Protein AF-A0A820FBQ9-F1 (afdb_monomer_lite)

Radius of gyration: 39.44 Å; chains: 1; bounding box: 80×44×129 Å

pLDDT: mean 88.19, std 12.12, range [42.28, 97.44]

Foldseek 3Di:
DVVVVVVVVVVVVVVVVVVVCVVVVVVVVVVVVVVVVVVVVVVVVVVVVLVVVLCVLCVVLVVLLLVECPPNVPVLVVNLVVLVVNLVVCVVVVNPPSSVVSVVSSVSSVVSHVVVVVVVCVVPDDPQDPVNVVVVVVVVVVPPPPPDDDD

Secondary structure (DSSP, 8-state):
-HHHHHHHHHHHHHHHHHHHHHHHHHHHHHHHHHHHHHHHHHHHHHHHHHHHHHHHHHHHHHHHHHH--TT-HHHHHHHHHHHHHHHHHHHHTT-HHHHHHHHHHHHHHHHHHHHHHHHHHHHH-PPPPHHHHHHHHHHHHT---------

Sequence (151 aa):
MRINHAIEVLDNVDQQFQLLVELIVPANKGRSNLLRLAINAETHHLLTSSVFRYYEIYNDLYLTITSGPSDNLVGYLVELDRLNDAIIYFKRREIVDEQKRLMELYDIGREKLIEASNEVIMRHTNPISPNELLELCRSKTSISIDIDNME

Structure (mmCIF, N/CA/C/O backbone):
data_AF-A0A820FBQ9-F1
#
_entry.id   AF-A0A820FBQ9-F1
#
loop_
_atom_site.group_PDB
_atom_site.id
_atom_site.type_symbol
_atom_site.label_atom_id
_atom_site.label_alt_id
_atom_site.label_comp_id
_atom_site.label_asym_id
_atom_site.label_entity_id
_atom_site.label_seq_id
_atom_site.pdbx_PDB_ins_code
_atom_site.Cartn_x
_atom_site.Cartn_y
_atom_site.Cartn_z
_atom_site.occupancy
_atom_site.B_iso_or_equiv
_atom_site.auth_seq_id
_atom_site.auth_comp_id
_atom_site.auth_asym_id
_atom_site.auth_atom_id
_atom_site.pdbx_PDB_model_num
ATOM 1 N N . MET A 1 1 ? 56.733 -2.537 -59.000 1.00 61.53 1 MET A N 1
ATOM 2 C CA . MET A 1 1 ? 55.362 -2.976 -59.352 1.00 61.53 1 MET A CA 1
ATOM 3 C C . MET A 1 1 ? 54.644 -3.681 -58.196 1.00 61.53 1 MET A C 1
ATOM 5 O O . MET A 1 1 ? 53.556 -3.251 -57.860 1.00 61.53 1 MET A O 1
ATOM 9 N N . ARG A 1 2 ? 55.235 -4.688 -57.526 1.00 67.94 2 ARG A N 1
ATOM 10 C CA . ARG A 1 2 ? 54.581 -5.401 -56.398 1.00 67.94 2 ARG A CA 1
ATOM 11 C C . ARG A 1 2 ? 54.310 -4.558 -55.140 1.00 67.94 2 ARG A C 1
ATOM 13 O O . ARG A 1 2 ? 53.294 -4.766 -54.496 1.00 67.94 2 ARG A O 1
ATOM 20 N N . ILE A 1 3 ? 55.192 -3.611 -54.812 1.00 76.00 3 ILE A N 1
ATOM 21 C CA . ILE A 1 3 ? 55.044 -2.741 -53.628 1.00 76.00 3 ILE A CA 1
ATOM 22 C C . ILE A 1 3 ? 53.875 -1.761 -53.805 1.00 76.00 3 ILE A C 1
ATOM 24 O O . ILE A 1 3 ? 53.056 -1.633 -52.909 1.00 76.00 3 ILE A O 1
ATOM 28 N N . ASN A 1 4 ? 53.738 -1.149 -54.984 1.00 80.06 4 ASN A N 1
ATOM 29 C CA . ASN A 1 4 ? 52.641 -0.215 -55.267 1.00 80.06 4 ASN A CA 1
ATOM 30 C C . ASN A 1 4 ? 51.273 -0.907 -55.212 1.00 80.06 4 ASN A C 1
ATOM 32 O O . ASN A 1 4 ? 50.338 -0.350 -54.660 1.00 80.06 4 ASN A O 1
ATOM 36 N N . HIS A 1 5 ? 51.182 -2.151 -55.692 1.00 85.06 5 HIS A N 1
ATOM 37 C CA . HIS A 1 5 ? 49.954 -2.937 -55.577 1.00 85.06 5 HIS A CA 1
ATOM 38 C C . HIS A 1 5 ? 49.602 -3.265 -54.116 1.00 85.06 5 HIS A C 1
ATOM 40 O O . HIS A 1 5 ? 48.439 -3.219 -53.737 1.00 85.06 5 HIS A O 1
ATOM 46 N N . ALA A 1 6 ? 50.599 -3.564 -53.276 1.00 87.06 6 ALA A N 1
ATOM 47 C CA . ALA A 1 6 ? 50.367 -3.781 -51.849 1.00 87.06 6 ALA A CA 1
ATOM 48 C C . ALA A 1 6 ? 49.885 -2.502 -51.140 1.00 87.06 6 ALA A C 1
ATOM 50 O O . ALA A 1 6 ? 49.007 -2.585 -50.290 1.00 87.06 6 ALA A O 1
ATOM 51 N N . ILE A 1 7 ? 50.418 -1.336 -51.518 1.00 89.50 7 ILE A N 1
ATOM 52 C CA . ILE A 1 7 ? 49.984 -0.032 -50.992 1.00 89.50 7 ILE A CA 1
ATOM 53 C C . ILE A 1 7 ? 48.537 0.262 -51.409 1.00 89.50 7 ILE A C 1
ATOM 55 O O . ILE A 1 7 ? 47.717 0.561 -50.554 1.00 89.50 7 ILE A O 1
ATOM 59 N N . GLU A 1 8 ? 48.188 0.077 -52.685 1.00 89.50 8 GLU A N 1
ATOM 60 C CA . GLU A 1 8 ? 46.816 0.281 -53.179 1.00 89.50 8 GLU A CA 1
ATOM 61 C C . GLU A 1 8 ? 45.791 -0.627 -52.482 1.00 89.50 8 GLU A C 1
ATOM 63 O O . GLU A 1 8 ? 44.674 -0.203 -52.188 1.00 89.50 8 GLU A O 1
ATOM 68 N N . VAL A 1 9 ? 46.159 -1.882 -52.206 1.00 91.19 9 VAL A N 1
ATOM 69 C CA . VAL A 1 9 ? 45.291 -2.817 -51.476 1.00 91.19 9 VAL A CA 1
ATOM 70 C C . VAL A 1 9 ? 45.102 -2.371 -50.026 1.00 91.19 9 VAL A C 1
ATOM 72 O O . VAL A 1 9 ? 43.983 -2.432 -49.524 1.00 91.19 9 VAL A O 1
ATOM 75 N N . LEU A 1 10 ? 46.163 -1.909 -49.360 1.00 90.88 10 LEU A N 1
ATOM 76 C CA . LEU A 1 10 ? 46.077 -1.408 -47.987 1.00 90.88 10 LEU A CA 1
ATOM 77 C C . LEU A 1 10 ? 45.241 -0.126 -47.904 1.00 90.88 10 LEU A C 1
ATOM 79 O O . LEU A 1 10 ? 44.353 -0.055 -47.061 1.00 90.88 10 LEU A O 1
ATOM 83 N N . ASP A 1 11 ? 45.432 0.819 -48.827 1.00 92.12 11 ASP A N 1
ATOM 84 C CA . ASP A 1 11 ? 44.631 2.048 -48.898 1.00 92.12 11 ASP A CA 1
ATOM 85 C C . ASP A 1 11 ? 43.143 1.738 -49.129 1.00 92.12 11 ASP A C 1
ATOM 87 O O . ASP A 1 11 ? 42.265 2.362 -48.529 1.00 92.12 11 ASP A O 1
ATOM 91 N N . ASN A 1 12 ? 42.836 0.743 -49.969 1.00 93.31 12 ASN A N 1
ATOM 92 C CA . ASN A 1 12 ? 41.462 0.294 -50.180 1.00 93.31 12 ASN A CA 1
ATOM 93 C C . ASN A 1 12 ? 40.862 -0.306 -48.899 1.00 93.31 12 ASN A C 1
ATOM 95 O O . ASN A 1 12 ? 39.745 0.046 -48.523 1.00 93.31 12 ASN A O 1
ATOM 99 N N . VAL A 1 13 ? 41.609 -1.171 -48.205 1.00 93.50 13 VAL A N 1
ATOM 100 C CA . VAL A 1 13 ? 41.172 -1.773 -46.936 1.00 93.50 13 VAL A CA 1
ATOM 101 C C . VAL A 1 13 ? 40.938 -0.702 -45.872 1.00 93.50 13 VAL A C 1
ATOM 103 O O . VAL A 1 13 ? 39.909 -0.748 -45.198 1.00 93.50 13 VAL A O 1
ATOM 106 N N . ASP A 1 14 ? 41.824 0.286 -45.759 1.00 94.06 14 ASP A N 1
ATOM 107 C CA . ASP A 1 14 ? 41.671 1.394 -44.815 1.00 94.06 14 ASP A CA 1
ATOM 108 C C . ASP A 1 14 ? 40.430 2.235 -45.133 1.00 94.06 14 ASP A C 1
ATOM 110 O O . ASP A 1 14 ? 39.653 2.547 -44.230 1.00 94.06 14 ASP A O 1
ATOM 114 N N . GLN A 1 15 ? 40.165 2.538 -46.408 1.00 94.12 15 GLN A N 1
ATOM 115 C CA . GLN A 1 15 ? 38.939 3.236 -46.812 1.00 94.12 15 GLN A CA 1
ATOM 116 C C . GLN A 1 15 ? 37.676 2.435 -46.474 1.00 94.12 15 GLN A C 1
ATOM 118 O O . GLN A 1 15 ? 36.721 2.991 -45.930 1.00 94.12 15 GLN A O 1
ATOM 123 N N . GLN A 1 16 ? 37.665 1.127 -46.747 1.00 94.56 16 GLN A N 1
ATOM 124 C CA . GLN A 1 16 ? 36.538 0.263 -46.385 1.00 94.56 16 GLN A CA 1
ATOM 125 C C . GLN A 1 16 ? 36.353 0.180 -44.865 1.00 94.56 16 GLN A C 1
ATOM 127 O O . GLN A 1 16 ? 35.220 0.185 -44.382 1.00 94.56 16 GLN A O 1
ATOM 132 N N . PHE A 1 17 ? 37.444 0.152 -44.096 1.00 95.31 17 PHE A N 1
ATOM 133 C CA . PHE A 1 17 ? 37.385 0.150 -42.639 1.00 95.31 17 PHE A CA 1
ATOM 134 C C . PHE A 1 17 ? 36.827 1.468 -42.091 1.00 95.31 17 PHE A C 1
ATOM 136 O O . PHE A 1 17 ? 35.967 1.437 -41.215 1.00 95.31 17 PHE A O 1
ATOM 143 N N . GLN A 1 18 ? 37.240 2.618 -42.632 1.00 95.00 18 GLN A N 1
ATOM 144 C CA . GLN A 1 18 ? 36.685 3.919 -42.240 1.00 95.00 18 GLN A CA 1
ATOM 145 C C . GLN A 1 18 ? 35.182 4.000 -42.523 1.00 95.00 18 GLN A C 1
ATOM 147 O O . GLN A 1 18 ? 34.417 4.340 -41.624 1.00 95.00 18 GLN A O 1
ATOM 152 N N . LEU A 1 19 ? 34.738 3.584 -43.714 1.00 94.50 19 LEU A N 1
ATOM 153 C CA . LEU A 1 19 ? 33.310 3.524 -44.050 1.00 94.50 19 LEU A CA 1
ATOM 154 C C . LEU A 1 19 ? 32.534 2.598 -43.102 1.00 94.50 19 LEU A C 1
ATOM 156 O O . LEU A 1 19 ? 31.423 2.915 -42.671 1.00 94.50 19 LEU A O 1
ATOM 160 N N . LEU A 1 20 ? 33.125 1.458 -42.738 1.00 94.50 20 LEU A N 1
ATOM 161 C CA . LEU A 1 20 ? 32.527 0.532 -41.783 1.00 94.50 20 LEU A CA 1
ATOM 162 C C . LEU A 1 20 ? 32.420 1.155 -40.383 1.00 94.50 20 LEU A C 1
ATOM 164 O O . LEU A 1 20 ? 31.392 1.007 -39.724 1.00 94.50 20 LEU A O 1
ATOM 168 N N . VAL A 1 21 ? 33.446 1.874 -39.927 1.00 94.50 21 VAL A N 1
ATOM 169 C CA . VAL A 1 21 ? 33.445 2.583 -38.637 1.00 94.50 21 VAL A CA 1
ATOM 170 C C . VAL A 1 21 ? 32.391 3.691 -38.622 1.00 94.50 21 VAL A C 1
ATOM 172 O O . VAL A 1 21 ? 31.612 3.775 -37.666 1.00 94.50 21 VAL A O 1
ATOM 175 N N . GLU A 1 22 ? 32.313 4.490 -39.686 1.00 94.06 22 GLU A N 1
ATOM 176 C CA . GLU A 1 22 ? 31.310 5.546 -39.857 1.00 94.06 22 GLU A CA 1
ATOM 177 C C . GLU A 1 22 ? 29.879 5.003 -39.836 1.00 94.06 22 GLU A C 1
ATOM 179 O O . GLU A 1 22 ? 28.974 5.680 -39.351 1.00 94.06 22 GLU A O 1
ATOM 184 N N . LEU A 1 23 ? 29.666 3.764 -40.287 1.00 94.31 23 LEU A N 1
ATOM 185 C CA . LEU A 1 23 ? 28.369 3.098 -40.217 1.00 94.31 23 LEU A CA 1
ATOM 186 C C . LEU A 1 23 ? 28.092 2.488 -38.830 1.00 94.31 23 LEU A C 1
ATOM 188 O O . LEU A 1 23 ? 27.002 2.646 -38.271 1.00 94.31 23 LEU A O 1
ATOM 192 N N . ILE A 1 24 ? 29.068 1.777 -38.259 1.00 94.81 24 ILE A N 1
ATOM 193 C CA . ILE A 1 24 ? 28.890 0.985 -37.034 1.00 94.81 24 ILE A CA 1
ATOM 194 C C . ILE A 1 24 ? 28.766 1.870 -35.793 1.00 94.81 24 ILE A C 1
ATOM 196 O O . ILE A 1 24 ? 27.965 1.565 -34.903 1.00 94.81 24 ILE A O 1
ATOM 200 N N . VAL A 1 25 ? 29.545 2.948 -35.687 1.00 95.19 25 VAL A N 1
ATOM 201 C CA . VAL A 1 25 ? 29.558 3.787 -34.477 1.00 95.19 25 VAL A CA 1
ATOM 202 C C . VAL A 1 25 ? 28.193 4.457 -34.236 1.00 95.19 25 VAL A C 1
ATOM 204 O O . VAL A 1 25 ? 27.648 4.301 -33.134 1.00 95.19 25 VAL A O 1
ATOM 207 N N . PRO A 1 26 ? 27.567 5.13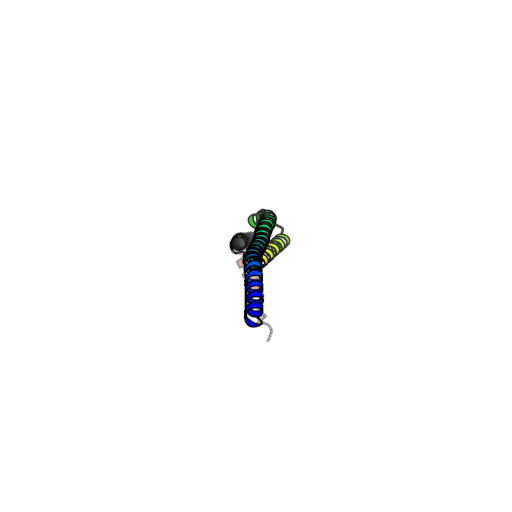0 -35.222 1.00 94.88 26 PRO A N 1
ATOM 208 C CA . PRO A 1 26 ? 26.222 5.679 -35.066 1.00 94.88 26 PRO A CA 1
ATOM 209 C C . PRO A 1 26 ? 25.166 4.599 -34.838 1.00 94.88 26 PRO A C 1
ATOM 211 O O . PRO A 1 26 ? 24.285 4.793 -34.000 1.00 94.88 26 PRO A O 1
ATOM 214 N N . ALA A 1 27 ? 25.269 3.449 -35.514 1.00 94.88 27 ALA A N 1
ATOM 215 C CA . ALA A 1 27 ? 24.342 2.334 -35.323 1.00 94.88 27 ALA A CA 1
ATOM 216 C C . ALA A 1 27 ? 24.381 1.800 -33.881 1.00 94.88 27 ALA A C 1
ATOM 218 O O . ALA A 1 27 ? 23.338 1.625 -33.250 1.00 94.88 27 ALA A O 1
ATOM 219 N N . ASN A 1 28 ? 25.576 1.623 -33.308 1.00 95.19 28 ASN A N 1
ATOM 220 C CA . ASN A 1 28 ? 25.736 1.220 -31.910 1.00 95.19 28 ASN A CA 1
ATOM 221 C C . ASN A 1 28 ? 25.223 2.280 -30.934 1.00 95.19 28 ASN A C 1
ATOM 223 O O . ASN A 1 28 ? 24.570 1.937 -29.948 1.00 95.19 28 ASN A O 1
ATOM 227 N N . LYS A 1 29 ? 25.455 3.567 -31.214 1.00 95.38 29 LYS A N 1
ATOM 228 C CA . LYS A 1 29 ? 24.888 4.662 -30.415 1.00 95.38 29 LYS A CA 1
ATOM 229 C C . LYS A 1 29 ? 23.356 4.649 -30.462 1.00 95.38 29 LYS A C 1
ATOM 231 O O . LYS A 1 29 ? 22.712 4.779 -29.422 1.00 95.38 29 LYS A O 1
ATOM 236 N N . GLY A 1 30 ? 22.779 4.438 -31.645 1.00 95.38 30 GLY A N 1
ATOM 237 C CA . GLY A 1 30 ? 21.340 4.269 -31.844 1.00 95.38 30 GLY A CA 1
ATOM 238 C C . GLY A 1 30 ? 20.788 3.088 -31.048 1.00 95.38 30 GLY A C 1
ATOM 239 O O . GLY A 1 30 ? 19.824 3.248 -30.302 1.00 95.38 30 GLY A O 1
ATOM 240 N N . ARG A 1 31 ? 21.457 1.932 -31.112 1.00 95.75 31 ARG A N 1
ATOM 241 C CA . ARG A 1 31 ? 21.099 0.735 -30.340 1.00 95.75 31 ARG A CA 1
ATOM 242 C C . ARG A 1 31 ? 21.121 0.988 -28.831 1.00 95.75 31 ARG A C 1
ATOM 244 O O . ARG A 1 31 ? 20.172 0.620 -28.149 1.00 95.75 31 ARG A O 1
ATOM 251 N N . SER A 1 32 ? 22.159 1.637 -28.304 1.00 95.62 32 SER A N 1
ATOM 252 C CA . SER A 1 32 ? 22.246 1.973 -26.875 1.00 95.62 32 SER A CA 1
ATOM 253 C C . SER A 1 32 ? 21.143 2.937 -26.436 1.00 95.62 32 SER A C 1
ATOM 255 O O . SER A 1 32 ? 20.557 2.764 -25.368 1.00 95.62 32 SER A O 1
ATOM 257 N N . ASN A 1 33 ? 20.812 3.927 -27.270 1.00 96.81 33 ASN A N 1
ATOM 258 C CA . ASN A 1 33 ? 19.708 4.846 -26.999 1.00 96.81 33 ASN A CA 1
ATOM 259 C C . ASN A 1 33 ? 18.356 4.126 -26.977 1.00 96.81 33 ASN A C 1
ATOM 261 O O . ASN A 1 33 ? 17.562 4.372 -26.072 1.00 96.81 33 ASN A O 1
ATOM 265 N N . LEU A 1 34 ? 18.114 3.229 -27.938 1.00 97.44 34 LEU A N 1
ATOM 266 C CA . LEU A 1 34 ? 16.905 2.406 -27.985 1.00 97.44 34 LEU A CA 1
ATOM 267 C C . LEU A 1 34 ? 16.806 1.482 -26.771 1.00 97.44 34 LEU A C 1
ATOM 269 O O . LEU A 1 34 ? 15.741 1.393 -26.172 1.00 97.44 34 LEU A O 1
ATOM 273 N N . LEU A 1 35 ? 17.911 0.855 -26.362 1.00 96.94 35 LEU A N 1
ATOM 274 C CA . LEU A 1 35 ? 17.939 0.014 -25.166 1.00 96.94 35 LEU A CA 1
ATOM 275 C C . LEU A 1 35 ? 17.587 0.819 -23.910 1.00 96.94 35 LEU A C 1
ATOM 277 O O . LEU A 1 35 ? 16.761 0.387 -23.112 1.00 96.94 35 LEU A O 1
ATOM 281 N N . ARG A 1 36 ? 18.163 2.017 -23.756 1.00 97.31 36 ARG A N 1
ATOM 282 C CA . ARG A 1 36 ? 17.823 2.918 -22.648 1.00 97.31 36 ARG A CA 1
ATOM 283 C C . ARG A 1 36 ? 16.348 3.317 -22.680 1.00 97.31 36 ARG A C 1
ATOM 285 O O . ARG A 1 36 ? 15.702 3.326 -21.640 1.00 97.31 36 ARG A O 1
ATOM 292 N N . LEU A 1 37 ? 15.811 3.631 -23.859 1.00 97.19 37 LEU A N 1
ATOM 293 C CA . LEU A 1 37 ? 14.399 3.974 -24.011 1.00 97.19 37 LEU A CA 1
ATOM 294 C C . LEU A 1 37 ? 13.489 2.798 -23.633 1.00 97.19 37 LEU A C 1
ATOM 296 O O . LEU A 1 37 ? 12.498 3.010 -22.944 1.00 97.19 37 LEU A O 1
ATOM 300 N N . ALA A 1 38 ? 13.847 1.575 -24.031 1.00 96.75 38 ALA A N 1
ATOM 301 C CA . ALA A 1 38 ? 13.105 0.369 -23.679 1.00 96.75 38 ALA A CA 1
ATOM 302 C C . ALA A 1 38 ? 13.099 0.124 -22.161 1.00 96.75 38 ALA A C 1
ATOM 304 O O . ALA A 1 38 ? 12.039 -0.102 -21.587 1.00 96.75 38 ALA A O 1
ATOM 305 N N . ILE A 1 39 ? 14.255 0.253 -21.496 1.00 96.31 39 ILE A N 1
ATOM 306 C CA . ILE A 1 39 ? 14.358 0.131 -20.030 1.00 96.31 39 ILE A CA 1
ATOM 307 C C . ILE A 1 39 ? 13.503 1.195 -19.334 1.00 96.31 39 ILE A C 1
ATOM 309 O O . ILE A 1 39 ? 12.769 0.890 -18.395 1.00 96.31 39 ILE A O 1
ATOM 313 N N . ASN A 1 40 ? 13.565 2.441 -19.805 1.00 96.00 40 ASN A N 1
ATOM 314 C CA . ASN A 1 40 ? 12.748 3.517 -19.254 1.00 96.00 40 ASN A CA 1
ATOM 315 C C . ASN A 1 40 ? 11.253 3.231 -19.430 1.00 96.00 40 ASN A C 1
ATOM 317 O O . ASN A 1 40 ? 10.494 3.400 -18.481 1.00 96.00 40 ASN A O 1
ATOM 321 N N . ALA A 1 41 ? 10.826 2.785 -20.614 1.00 96.44 41 ALA A N 1
ATOM 322 C CA . ALA A 1 41 ? 9.430 2.448 -20.882 1.00 96.44 41 ALA A CA 1
ATOM 323 C C . ALA A 1 41 ? 8.925 1.332 -19.953 1.00 96.44 41 ALA A C 1
ATOM 325 O O . ALA A 1 41 ? 7.854 1.474 -19.368 1.00 96.44 41 ALA A O 1
ATOM 326 N N . GLU A 1 42 ? 9.722 0.281 -19.752 1.00 94.25 42 GLU A N 1
ATOM 327 C CA . GLU A 1 42 ? 9.408 -0.814 -18.825 1.00 94.25 42 GLU A CA 1
ATOM 328 C C . GLU A 1 42 ? 9.281 -0.309 -17.379 1.00 94.25 42 GLU A C 1
ATOM 330 O O . GLU A 1 42 ? 8.336 -0.639 -16.663 1.00 94.25 42 GLU A O 1
ATOM 335 N N . THR A 1 43 ? 10.203 0.563 -16.964 1.00 91.75 43 THR A N 1
ATOM 336 C CA . THR A 1 43 ? 10.222 1.138 -15.612 1.00 91.75 43 THR A CA 1
ATOM 337 C C . THR A 1 43 ? 9.004 2.033 -15.380 1.00 91.75 43 THR A C 1
ATOM 339 O O . THR A 1 43 ? 8.339 1.933 -14.350 1.00 91.75 43 THR A O 1
ATOM 342 N N . HIS A 1 44 ? 8.662 2.880 -16.354 1.00 92.25 44 HIS A N 1
ATOM 343 C CA . HIS A 1 44 ? 7.461 3.710 -16.301 1.00 92.25 44 HIS A CA 1
ATOM 344 C C . HIS A 1 44 ? 6.187 2.866 -16.276 1.00 92.25 44 HIS A C 1
ATOM 346 O O . HIS A 1 44 ? 5.299 3.149 -15.475 1.00 92.25 44 HIS A O 1
ATOM 352 N N . HIS A 1 45 ? 6.104 1.815 -17.094 1.00 93.00 45 HIS A N 1
ATOM 353 C CA . HIS A 1 45 ? 4.966 0.901 -17.081 1.00 93.00 45 HIS A CA 1
ATOM 354 C C . HIS A 1 45 ? 4.785 0.243 -15.707 1.00 93.00 45 HIS A C 1
ATOM 356 O O . HIS A 1 45 ? 3.673 0.232 -15.176 1.00 93.00 45 HIS A O 1
ATOM 362 N N . LEU A 1 46 ? 5.877 -0.237 -15.103 1.00 89.31 46 LEU A N 1
ATOM 363 C CA . LEU A 1 46 ? 5.864 -0.816 -13.762 1.00 89.31 46 LEU A CA 1
ATOM 364 C C . LEU A 1 46 ? 5.336 0.177 -12.717 1.00 89.31 46 LEU A C 1
ATOM 366 O O . LEU A 1 46 ? 4.434 -0.176 -11.957 1.00 89.31 46 LEU A O 1
ATOM 370 N N . LEU A 1 47 ? 5.858 1.409 -12.709 1.00 88.31 47 LEU A N 1
ATOM 371 C CA . LEU A 1 47 ? 5.436 2.464 -11.781 1.00 88.31 47 LEU A CA 1
ATOM 372 C C . LEU A 1 47 ? 3.966 2.861 -11.986 1.00 88.31 47 LEU A C 1
ATOM 374 O O . LEU A 1 47 ? 3.215 3.022 -11.029 1.00 88.31 47 LEU A O 1
ATOM 378 N N . THR A 1 48 ? 3.510 2.995 -13.231 1.00 91.19 48 THR A N 1
ATOM 379 C CA . THR A 1 48 ? 2.101 3.313 -13.509 1.00 91.19 48 THR A CA 1
ATOM 380 C C . THR A 1 48 ? 1.173 2.182 -13.070 1.00 91.19 48 THR A C 1
ATOM 382 O O . THR A 1 48 ? 0.146 2.437 -12.441 1.00 91.19 48 THR A O 1
ATOM 385 N N . SER A 1 49 ? 1.541 0.931 -13.353 1.00 91.19 49 SER A N 1
ATOM 386 C CA . SER A 1 49 ? 0.781 -0.248 -12.927 1.00 91.19 49 SER A CA 1
ATOM 387 C C . SER A 1 49 ? 0.675 -0.330 -11.403 1.00 91.19 49 SER A C 1
ATOM 389 O O . SER A 1 49 ? -0.391 -0.626 -10.859 1.00 91.19 49 SER A O 1
ATOM 391 N N . SER A 1 50 ? 1.757 -0.007 -10.689 1.00 88.69 50 SER A N 1
ATOM 392 C CA . SER A 1 50 ? 1.739 -0.011 -9.233 1.00 88.69 50 SER A CA 1
ATOM 393 C C . SER A 1 50 ? 0.885 1.099 -8.634 1.00 88.69 50 SER A C 1
ATOM 395 O O . SER A 1 50 ? 0.120 0.819 -7.715 1.00 88.69 50 SER A O 1
ATOM 397 N N . VAL A 1 51 ? 0.955 2.319 -9.174 1.00 89.44 51 VAL A N 1
ATOM 398 C CA . VAL A 1 51 ? 0.092 3.435 -8.751 1.00 89.44 51 VAL A CA 1
ATOM 399 C C . VAL A 1 51 ? -1.379 3.074 -8.955 1.00 89.44 51 VAL A C 1
ATOM 401 O O . VAL A 1 51 ? -2.191 3.246 -8.049 1.00 89.44 51 VAL A O 1
ATOM 404 N N . PHE A 1 52 ? -1.728 2.525 -10.123 1.00 91.50 52 PHE A N 1
ATOM 405 C CA . PHE A 1 52 ? -3.097 2.101 -10.416 1.00 91.50 52 PHE A CA 1
ATOM 406 C C . PHE A 1 52 ? -3.602 1.083 -9.388 1.00 91.50 52 PHE A C 1
ATOM 408 O O . PHE A 1 52 ? -4.646 1.281 -8.769 1.00 91.50 52 PHE A O 1
ATOM 415 N N . ARG A 1 53 ? -2.809 0.036 -9.143 1.00 91.06 53 ARG A N 1
ATOM 416 C CA . ARG A 1 53 ? -3.144 -1.012 -8.177 1.00 91.06 53 ARG A CA 1
ATOM 417 C C . ARG A 1 53 ? -3.238 -0.491 -6.741 1.00 91.06 53 ARG A C 1
ATOM 419 O O . ARG A 1 53 ? -4.049 -0.992 -5.970 1.00 91.06 53 ARG A O 1
ATOM 426 N N . TYR A 1 54 ? -2.429 0.504 -6.372 1.00 92.75 54 TYR A N 1
ATOM 427 C CA . TYR A 1 54 ? -2.549 1.167 -5.073 1.00 92.75 54 TYR A CA 1
ATOM 428 C C . TYR A 1 54 ? -3.917 1.832 -4.935 1.00 92.75 54 TYR A C 1
ATOM 430 O O . TYR A 1 54 ? -4.598 1.600 -3.942 1.00 92.75 54 TYR A O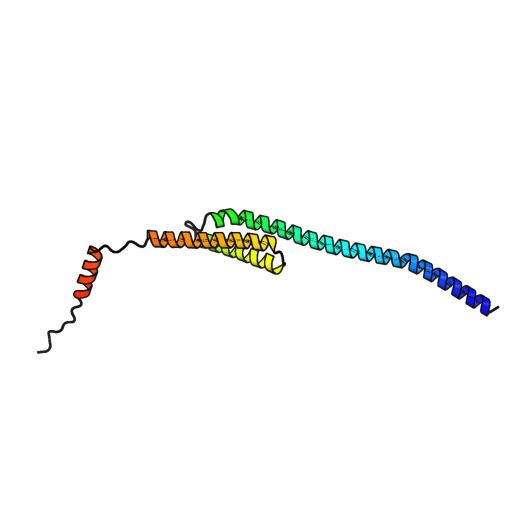 1
ATOM 438 N N . TYR A 1 55 ? -4.333 2.626 -5.925 1.00 92.44 55 TYR A N 1
ATOM 439 C CA . TYR A 1 55 ? -5.605 3.345 -5.855 1.00 92.44 55 TYR A CA 1
ATOM 440 C C . TYR A 1 55 ? -6.812 2.408 -5.871 1.00 92.44 55 TYR A C 1
ATOM 442 O O . TYR A 1 55 ? -7.784 2.684 -5.177 1.00 92.44 55 TYR A O 1
ATOM 450 N N . GLU A 1 56 ? -6.745 1.300 -6.608 1.00 93.81 56 GLU A N 1
ATOM 451 C CA . GLU A 1 56 ? -7.771 0.253 -6.585 1.00 93.81 56 GLU A CA 1
ATOM 452 C C . GLU A 1 56 ? -7.948 -0.314 -5.168 1.00 93.81 56 GLU A C 1
ATOM 454 O O . GLU A 1 56 ? -9.026 -0.222 -4.588 1.00 93.81 56 GLU A O 1
ATOM 459 N N . ILE A 1 57 ? -6.860 -0.796 -4.558 1.00 93.38 57 ILE A N 1
ATOM 460 C CA . ILE A 1 57 ? -6.891 -1.364 -3.203 1.00 93.38 57 ILE A CA 1
ATOM 461 C C . ILE A 1 57 ? -7.295 -0.306 -2.172 1.00 93.38 57 ILE A C 1
ATOM 463 O O . ILE A 1 57 ? -8.110 -0.572 -1.295 1.00 93.38 57 ILE A O 1
ATOM 467 N N . TYR A 1 58 ? -6.737 0.900 -2.260 1.00 92.81 58 TYR A N 1
ATOM 468 C CA . TYR A 1 58 ? -7.034 1.964 -1.309 1.00 92.81 58 TYR A CA 1
ATOM 469 C C . TYR A 1 58 ? -8.513 2.346 -1.355 1.00 92.81 58 TYR A C 1
ATOM 471 O O . TYR A 1 58 ? -9.145 2.412 -0.309 1.00 92.81 58 TYR A O 1
ATOM 479 N N . ASN A 1 59 ? -9.089 2.554 -2.541 1.00 92.56 59 ASN A N 1
ATOM 480 C CA . ASN A 1 59 ? -10.494 2.942 -2.667 1.00 92.56 59 ASN A CA 1
ATOM 481 C C . ASN A 1 59 ? -11.445 1.847 -2.175 1.00 92.56 59 ASN A C 1
ATOM 483 O O . ASN A 1 59 ? -12.434 2.163 -1.515 1.00 92.56 59 ASN A O 1
ATOM 487 N N . ASP A 1 60 ? -11.124 0.582 -2.453 1.00 93.38 60 ASP A N 1
ATOM 488 C CA . ASP A 1 60 ? -11.908 -0.561 -1.986 1.00 93.38 60 ASP A CA 1
ATOM 489 C C . ASP A 1 60 ? -11.908 -0.667 -0.455 1.00 93.38 60 ASP A C 1
ATOM 491 O O . ASP A 1 60 ? -12.940 -0.936 0.160 1.00 93.38 60 ASP A O 1
ATOM 495 N N . LEU A 1 61 ? -10.742 -0.473 0.168 1.00 93.75 61 LEU A N 1
ATOM 496 C CA . LEU A 1 61 ? -10.542 -0.760 1.589 1.00 93.75 61 LEU A CA 1
ATOM 497 C C . LEU A 1 61 ? -10.776 0.449 2.494 1.00 93.75 61 LEU A C 1
ATOM 499 O O . LEU A 1 61 ? -11.132 0.277 3.657 1.00 93.75 61 LEU A O 1
ATOM 503 N N . TYR A 1 62 ? -10.592 1.670 1.991 1.00 93.56 62 TYR A N 1
ATOM 504 C CA . TYR A 1 62 ? -10.568 2.881 2.811 1.00 93.56 62 TYR A CA 1
ATOM 505 C C . TYR A 1 62 ? -11.823 3.041 3.670 1.00 93.56 62 TYR A C 1
ATOM 507 O O . TYR A 1 62 ? -11.715 3.255 4.878 1.00 93.56 62 TYR A O 1
ATOM 515 N N . LEU A 1 63 ? -13.011 2.898 3.078 1.00 92.12 63 LEU A N 1
ATOM 516 C CA . LEU A 1 63 ? -14.274 3.063 3.804 1.00 92.12 63 LEU A CA 1
ATOM 517 C C . LEU A 1 63 ? -14.451 1.993 4.883 1.00 92.12 63 LEU A C 1
ATOM 519 O O . LEU A 1 63 ? -14.820 2.316 6.010 1.00 92.12 63 LEU A O 1
ATOM 523 N N . THR A 1 64 ? -14.147 0.737 4.558 1.00 91.56 64 THR A N 1
ATOM 524 C CA . THR A 1 64 ? -14.272 -0.385 5.494 1.00 91.56 64 THR A CA 1
ATOM 525 C C . THR A 1 64 ? -13.317 -0.222 6.672 1.00 91.56 64 THR A C 1
ATOM 527 O O . THR A 1 64 ? -13.740 -0.315 7.820 1.00 91.56 64 THR A O 1
ATOM 530 N N . ILE A 1 65 ? -12.047 0.098 6.404 1.00 93.75 65 ILE A N 1
ATOM 531 C CA . ILE A 1 65 ? -11.015 0.253 7.435 1.00 93.75 65 ILE A CA 1
ATOM 532 C C . ILE A 1 65 ? -11.293 1.461 8.340 1.00 93.75 65 ILE A C 1
ATOM 534 O O . ILE A 1 65 ? -11.217 1.357 9.561 1.00 93.75 65 ILE A O 1
ATOM 538 N N . THR A 1 66 ? -11.671 2.605 7.767 1.00 92.94 66 THR A N 1
ATOM 539 C CA . THR A 1 66 ? -11.933 3.826 8.552 1.00 92.94 66 THR A CA 1
ATOM 540 C C . THR A 1 66 ? -13.213 3.751 9.385 1.00 92.94 66 THR A C 1
ATOM 542 O O . THR A 1 66 ? -13.276 4.367 10.451 1.00 92.94 66 THR A O 1
ATOM 545 N N . SER A 1 67 ? -14.208 2.976 8.942 1.00 90.88 67 SER A N 1
ATOM 546 C CA . SER A 1 67 ? -15.463 2.760 9.679 1.00 90.88 67 SER A CA 1
ATOM 547 C C . SER A 1 67 ? -15.298 1.822 10.881 1.00 90.88 67 SER A C 1
ATOM 549 O O . SER A 1 67 ? -16.102 1.868 11.811 1.00 90.88 67 SER A O 1
ATOM 551 N N . GLY A 1 68 ? -14.234 1.014 10.900 1.00 90.81 68 GLY A N 1
ATOM 552 C CA . GLY A 1 68 ? -13.969 0.036 11.949 1.00 90.81 68 GLY A CA 1
ATOM 553 C C . GLY A 1 68 ? -14.800 -1.251 11.822 1.00 90.81 68 GLY A C 1
ATOM 554 O O . GLY A 1 68 ? -15.633 -1.387 10.926 1.00 90.81 68 GLY A O 1
ATOM 555 N N . PRO A 1 69 ? -14.572 -2.229 12.716 1.00 90.94 69 PRO A N 1
ATOM 556 C CA . PRO A 1 69 ? -15.136 -3.576 12.589 1.00 90.94 69 PRO A CA 1
ATOM 557 C C . PRO A 1 69 ? -16.649 -3.685 12.842 1.00 90.94 69 PRO A C 1
ATOM 559 O O . PRO A 1 69 ? -17.242 -4.686 12.442 1.00 90.94 69 PRO A O 1
ATOM 562 N N . SER A 1 70 ? -17.270 -2.688 13.488 1.00 83.88 70 SER A N 1
ATOM 563 C CA . SER A 1 70 ? -18.692 -2.675 13.884 1.00 83.88 70 SER A CA 1
ATOM 564 C C . SER A 1 70 ? -19.195 -4.067 14.325 1.00 83.88 70 SER A C 1
ATOM 566 O O . SER A 1 70 ? -18.631 -4.642 15.255 1.00 83.88 70 SER A O 1
ATOM 568 N N . ASP A 1 71 ? -20.207 -4.630 13.651 1.00 83.19 71 ASP A N 1
ATOM 569 C CA . ASP A 1 71 ? -20.789 -5.946 13.961 1.00 83.19 71 ASP A CA 1
ATOM 570 C C . ASP A 1 71 ? -20.120 -7.115 13.208 1.00 83.19 71 ASP A C 1
ATOM 572 O O . ASP A 1 71 ? -20.453 -8.278 13.437 1.00 83.19 71 ASP A O 1
ATOM 576 N N . ASN A 1 72 ? -19.178 -6.839 12.299 1.00 90.00 72 ASN A N 1
ATOM 577 C CA . ASN A 1 72 ? -18.532 -7.844 11.453 1.00 90.00 72 ASN A CA 1
ATOM 578 C C . ASN A 1 72 ? -17.006 -7.836 11.614 1.00 90.00 72 ASN A C 1
ATOM 580 O O . ASN A 1 72 ? -16.255 -7.529 10.685 1.00 90.00 72 ASN A O 1
ATOM 584 N N . LEU A 1 73 ? -16.543 -8.242 12.798 1.00 91.56 73 LEU A N 1
ATOM 585 C CA . LEU A 1 73 ? -15.116 -8.352 13.100 1.00 91.56 73 LEU A CA 1
ATOM 586 C C . LEU A 1 73 ? -14.377 -9.281 12.125 1.00 91.56 73 LEU A C 1
ATOM 588 O O . LEU A 1 73 ? -13.278 -8.959 11.687 1.00 91.56 73 LEU A O 1
ATOM 592 N N . VAL A 1 74 ? -14.969 -10.42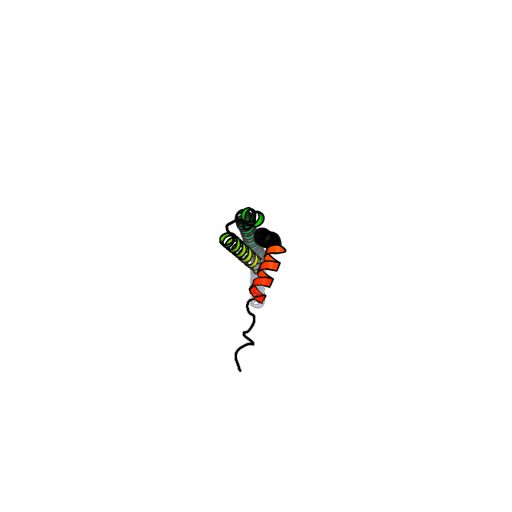5 11.773 1.00 92.88 74 VAL A N 1
ATOM 593 C CA . VAL A 1 74 ? -14.313 -11.410 10.898 1.00 92.88 74 VAL A CA 1
ATOM 594 C C . VAL A 1 74 ? -14.083 -10.828 9.506 1.00 92.88 74 VAL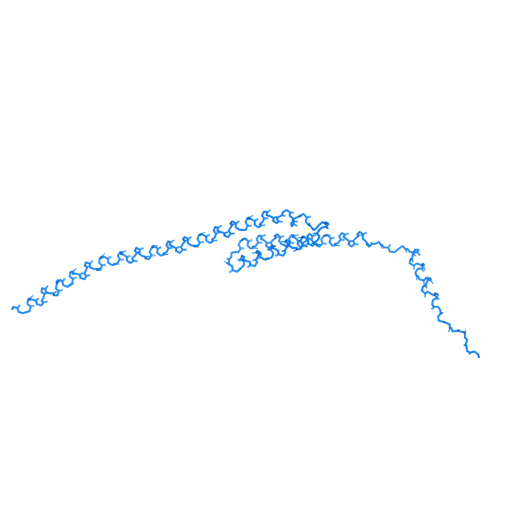 A C 1
ATOM 596 O O . VAL A 1 74 ? -12.971 -10.911 8.995 1.00 92.88 74 VAL A O 1
ATOM 599 N N . GLY A 1 75 ? -15.099 -10.192 8.913 1.00 92.75 75 GLY A N 1
ATOM 600 C CA . GLY A 1 75 ? -14.949 -9.532 7.616 1.00 92.75 75 GLY A CA 1
ATOM 601 C C . GLY A 1 75 ? -13.928 -8.397 7.660 1.00 92.75 75 GLY A C 1
ATOM 602 O O . GLY A 1 75 ? -13.097 -8.283 6.767 1.00 92.75 75 GLY A O 1
ATOM 603 N N . TYR A 1 76 ? -13.926 -7.611 8.735 1.00 95.38 76 TYR A N 1
ATOM 604 C CA . TYR A 1 76 ? -12.955 -6.537 8.914 1.00 95.38 76 TYR A CA 1
ATOM 605 C C . TYR A 1 76 ? -11.506 -7.044 8.999 1.00 95.38 76 TYR A C 1
ATOM 607 O O . TYR A 1 76 ? -10.613 -6.461 8.388 1.00 95.38 76 TYR A O 1
ATOM 615 N N . LEU A 1 77 ? -11.264 -8.148 9.715 1.00 94.56 77 LEU A N 1
ATOM 616 C CA . LEU A 1 77 ? -9.936 -8.765 9.798 1.00 94.56 77 LEU A CA 1
ATOM 617 C C . LEU A 1 77 ? -9.464 -9.297 8.439 1.00 94.56 77 LEU A C 1
ATOM 619 O O . LEU A 1 77 ? -8.299 -9.121 8.101 1.00 94.56 77 LEU A O 1
ATOM 623 N N . VAL A 1 78 ? -10.364 -9.870 7.634 1.00 95.25 78 VAL A N 1
ATOM 624 C CA . VAL A 1 78 ? -10.042 -10.313 6.266 1.00 95.25 78 VAL A CA 1
ATOM 625 C C . VAL A 1 78 ? -9.611 -9.137 5.384 1.00 95.25 78 VAL A C 1
ATOM 627 O O . VAL A 1 78 ? -8.632 -9.245 4.646 1.00 95.25 78 VAL A O 1
ATOM 630 N N . GLU A 1 79 ? -10.297 -7.996 5.470 1.00 94.69 79 GLU A N 1
ATOM 631 C CA . GLU A 1 79 ? -9.906 -6.801 4.711 1.00 94.69 79 GLU A CA 1
ATOM 632 C C . GLU A 1 79 ? -8.601 -6.171 5.237 1.00 94.69 79 GLU A C 1
ATOM 634 O O . GLU A 1 79 ? -7.803 -5.657 4.448 1.00 94.69 79 GLU A O 1
ATOM 639 N N . LEU A 1 80 ? -8.321 -6.260 6.544 1.00 95.06 80 LEU A N 1
ATOM 640 C CA . LEU A 1 80 ? -7.019 -5.883 7.109 1.00 95.06 80 LEU A CA 1
ATOM 641 C C . LEU A 1 80 ? -5.883 -6.789 6.620 1.00 95.06 80 LEU A C 1
ATOM 643 O O . LEU A 1 80 ? -4.802 -6.288 6.303 1.00 95.06 80 LEU A O 1
ATOM 647 N N . ASP A 1 81 ? -6.117 -8.096 6.515 1.00 95.62 81 ASP A N 1
ATOM 648 C CA . ASP A 1 81 ? -5.144 -9.035 5.951 1.00 95.62 81 ASP A CA 1
ATOM 649 C C . ASP A 1 81 ? -4.882 -8.719 4.472 1.00 95.62 81 ASP A C 1
ATOM 651 O O . ASP A 1 81 ? -3.727 -8.634 4.049 1.00 95.62 81 ASP A O 1
ATOM 655 N N . ARG A 1 82 ? -5.935 -8.422 3.698 1.00 95.06 82 ARG A N 1
ATOM 656 C CA . ARG A 1 82 ? -5.813 -7.974 2.300 1.00 95.06 82 ARG A CA 1
ATOM 657 C C . ARG A 1 82 ? -5.000 -6.680 2.179 1.00 95.06 82 ARG A C 1
ATOM 659 O O . ARG A 1 82 ? -4.191 -6.544 1.256 1.00 95.06 82 ARG A O 1
ATOM 666 N N . LEU A 1 83 ? -5.174 -5.736 3.108 1.00 95.50 83 LEU A N 1
ATOM 667 C CA . LEU A 1 83 ? -4.360 -4.520 3.181 1.00 95.50 83 LEU A CA 1
ATOM 668 C C . LEU A 1 83 ? -2.888 -4.842 3.490 1.00 95.50 83 LEU A C 1
ATOM 670 O O . LEU A 1 83 ? -1.987 -4.294 2.851 1.00 95.50 83 LEU A O 1
ATOM 674 N N . ASN A 1 84 ? -2.630 -5.756 4.424 1.00 95.75 84 ASN A N 1
ATOM 675 C CA . ASN A 1 84 ? -1.278 -6.193 4.766 1.00 95.75 84 ASN A CA 1
ATOM 676 C C . ASN A 1 84 ? -0.576 -6.898 3.590 1.00 95.75 84 ASN A C 1
ATOM 678 O O . ASN A 1 84 ? 0.586 -6.606 3.292 1.00 95.75 84 ASN A O 1
ATOM 682 N N . ASP A 1 85 ? -1.286 -7.747 2.849 1.00 95.19 85 ASP A N 1
ATOM 683 C CA . ASP A 1 85 ? -0.770 -8.375 1.629 1.00 95.19 85 ASP A CA 1
ATOM 684 C C . ASP A 1 85 ? -0.386 -7.335 0.568 1.00 95.19 85 ASP A C 1
ATOM 686 O O . ASP A 1 85 ? 0.650 -7.457 -0.101 1.00 95.19 85 ASP A O 1
ATOM 690 N N . ALA A 1 86 ? -1.177 -6.267 0.439 1.00 93.50 86 ALA A N 1
ATOM 691 C CA . ALA A 1 86 ? -0.845 -5.146 -0.431 1.00 93.50 86 ALA A CA 1
ATOM 692 C C . ALA A 1 86 ? 0.446 -4.445 0.023 1.00 93.50 86 ALA A C 1
ATOM 694 O O . ALA A 1 86 ? 1.337 -4.214 -0.796 1.00 93.50 86 ALA A O 1
ATOM 695 N N . ILE A 1 87 ? 0.611 -4.179 1.322 1.00 94.88 87 ILE A N 1
ATOM 696 C CA . ILE A 1 87 ? 1.842 -3.590 1.880 1.00 94.88 87 ILE A CA 1
ATOM 697 C C . ILE A 1 87 ? 3.063 -4.461 1.551 1.00 94.88 87 ILE A C 1
ATOM 699 O O . ILE A 1 87 ? 4.091 -3.943 1.104 1.00 94.88 87 ILE A O 1
ATOM 703 N N . ILE A 1 88 ? 2.956 -5.784 1.710 1.00 94.12 88 ILE A N 1
ATOM 704 C CA . ILE A 1 88 ? 4.032 -6.731 1.374 1.00 94.12 88 ILE A CA 1
ATOM 705 C C . ILE A 1 88 ? 4.360 -6.676 -0.123 1.00 94.12 88 ILE A C 1
ATOM 707 O O . ILE A 1 88 ? 5.536 -6.683 -0.504 1.00 94.12 88 ILE A O 1
ATOM 711 N N . TYR A 1 89 ? 3.340 -6.585 -0.978 1.00 92.00 89 TYR A N 1
ATOM 712 C CA . TYR A 1 89 ? 3.517 -6.459 -2.421 1.00 92.00 89 TYR A CA 1
ATOM 713 C C . TYR A 1 89 ? 4.320 -5.207 -2.807 1.00 92.00 89 TYR A C 1
ATOM 715 O O . TYR A 1 89 ? 5.285 -5.322 -3.569 1.00 92.00 89 TYR A O 1
ATOM 723 N N . PHE A 1 90 ? 3.967 -4.033 -2.272 1.00 91.88 90 PHE A N 1
ATOM 724 C CA . PHE A 1 90 ? 4.683 -2.785 -2.568 1.00 91.88 90 PHE A CA 1
ATOM 725 C C . PHE A 1 90 ? 6.096 -2.779 -1.976 1.00 91.88 90 PHE A C 1
ATOM 727 O O . PHE A 1 90 ? 7.038 -2.364 -2.653 1.00 91.88 90 PHE A O 1
ATOM 734 N N . LYS A 1 91 ? 6.277 -3.364 -0.784 1.00 92.31 91 LYS A N 1
ATOM 735 C CA . LYS A 1 91 ? 7.597 -3.555 -0.168 1.00 92.31 91 LYS A CA 1
ATOM 736 C C . LYS A 1 91 ? 8.530 -4.391 -1.044 1.00 92.31 91 LYS A C 1
ATOM 738 O O . LYS A 1 91 ? 9.683 -4.025 -1.240 1.00 92.31 91 LYS A O 1
ATOM 743 N N . ARG A 1 92 ? 8.040 -5.507 -1.600 1.00 91.75 92 ARG A N 1
ATOM 744 C CA . ARG A 1 92 ? 8.835 -6.398 -2.467 1.00 91.75 92 ARG A CA 1
ATOM 745 C C . ARG A 1 92 ? 9.269 -5.725 -3.773 1.00 91.75 92 ARG A C 1
ATOM 747 O O . ARG A 1 92 ? 10.243 -6.161 -4.377 1.00 91.75 92 ARG A O 1
ATOM 754 N N . ARG A 1 93 ? 8.537 -4.704 -4.220 1.00 87.81 93 ARG A N 1
ATOM 755 C CA . ARG A 1 93 ? 8.837 -3.942 -5.438 1.00 87.81 93 ARG A CA 1
ATOM 756 C C . ARG A 1 93 ? 9.600 -2.642 -5.178 1.00 87.81 93 ARG A C 1
ATOM 758 O O . ARG A 1 93 ? 9.811 -1.904 -6.129 1.00 87.81 93 ARG A O 1
ATOM 765 N N . GLU A 1 94 ? 10.001 -2.379 -3.932 1.00 88.62 94 GLU A N 1
ATOM 766 C CA . GLU A 1 94 ? 10.720 -1.158 -3.529 1.00 88.62 94 GLU A CA 1
ATOM 767 C C . GLU A 1 94 ? 9.937 0.138 -3.818 1.00 88.62 94 GLU A C 1
ATOM 769 O O . GLU A 1 94 ? 10.508 1.198 -4.062 1.00 88.62 94 GLU A O 1
ATOM 774 N N . ILE A 1 95 ? 8.604 0.061 -3.770 1.00 89.00 95 ILE A N 1
ATOM 775 C CA . ILE A 1 95 ? 7.708 1.191 -4.024 1.00 89.00 95 ILE A CA 1
ATOM 776 C C . ILE A 1 95 ? 7.313 1.803 -2.679 1.00 89.00 95 ILE A C 1
ATOM 778 O O . ILE A 1 95 ? 6.401 1.323 -2.010 1.00 89.00 95 ILE A O 1
ATOM 782 N N . VAL A 1 96 ? 8.049 2.830 -2.255 1.00 88.38 96 VAL A N 1
ATOM 783 C CA . VAL A 1 96 ? 8.020 3.332 -0.870 1.00 88.38 96 VAL A CA 1
ATOM 784 C C . VAL A 1 96 ? 6.787 4.188 -0.561 1.00 88.38 96 VAL A C 1
ATOM 786 O O . VAL A 1 96 ? 6.212 4.058 0.521 1.00 88.38 96 VAL A O 1
ATOM 789 N N . ASP A 1 97 ? 6.364 5.049 -1.486 1.00 89.19 97 ASP A N 1
ATOM 790 C CA . ASP A 1 97 ? 5.342 6.067 -1.212 1.00 89.19 97 ASP A CA 1
ATOM 791 C C . ASP A 1 97 ? 3.952 5.450 -0.998 1.00 89.19 97 ASP A C 1
ATOM 793 O O . ASP A 1 97 ? 3.284 5.717 0.004 1.00 89.19 97 ASP A O 1
ATOM 797 N N . GLU A 1 98 ? 3.529 4.571 -1.904 1.00 91.31 98 GLU A N 1
ATOM 798 C CA . GLU A 1 98 ? 2.277 3.818 -1.817 1.00 91.31 98 GLU A CA 1
ATOM 799 C C . GLU A 1 98 ? 2.280 2.886 -0.604 1.00 91.31 98 GLU A C 1
ATOM 801 O O . GLU A 1 98 ? 1.296 2.814 0.133 1.00 91.31 98 GLU A O 1
ATOM 806 N N . GLN A 1 99 ? 3.406 2.212 -0.353 1.00 93.19 99 GLN A N 1
ATOM 807 C CA . GLN A 1 99 ? 3.565 1.336 0.804 1.00 93.19 99 GLN A CA 1
ATOM 808 C C . GLN A 1 99 ? 3.369 2.105 2.116 1.00 93.19 99 GLN A C 1
ATOM 810 O O . GLN A 1 99 ? 2.687 1.615 3.017 1.00 93.19 99 GLN A O 1
ATOM 815 N N . LYS A 1 100 ? 3.942 3.310 2.226 1.00 94.12 100 LYS A N 1
ATOM 816 C CA . LYS A 1 100 ? 3.796 4.163 3.409 1.00 94.12 100 LYS A CA 1
ATOM 817 C C . LYS A 1 100 ? 2.337 4.549 3.646 1.00 94.12 100 LYS A C 1
ATOM 819 O O . LYS A 1 100 ? 1.855 4.406 4.764 1.00 94.12 100 LYS A O 1
ATOM 824 N N . ARG A 1 101 ? 1.616 4.966 2.604 1.00 93.69 101 ARG A N 1
ATOM 825 C CA . ARG A 1 101 ? 0.194 5.335 2.719 1.00 93.69 101 ARG A CA 1
ATOM 826 C C . ARG A 1 101 ? -0.695 4.154 3.116 1.00 93.69 101 ARG A C 1
ATOM 828 O O . ARG A 1 101 ? -1.624 4.323 3.899 1.00 93.69 101 ARG A O 1
ATOM 835 N N . LEU A 1 102 ? -0.412 2.953 2.602 1.00 95.31 102 LEU A N 1
ATOM 836 C CA . LEU A 1 102 ? -1.129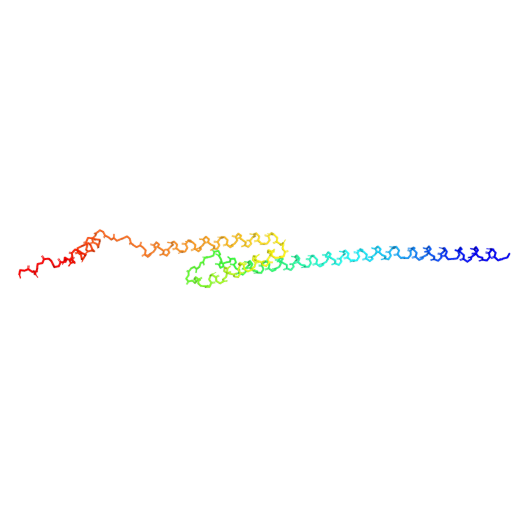 1.743 3.020 1.00 95.31 102 LEU A CA 1
ATOM 837 C C . LEU A 1 102 ? -0.813 1.362 4.470 1.00 95.31 102 LEU A C 1
ATOM 839 O O . LEU A 1 102 ? -1.716 0.932 5.179 1.00 95.31 102 LEU A O 1
ATOM 843 N N . MET A 1 103 ? 0.432 1.549 4.926 1.00 95.75 103 MET A N 1
ATOM 844 C CA . MET A 1 103 ? 0.787 1.368 6.339 1.00 95.75 103 MET A CA 1
ATOM 845 C C . MET A 1 103 ? 0.038 2.345 7.248 1.00 95.75 103 MET A C 1
ATOM 847 O O . MET A 1 103 ? -0.516 1.915 8.250 1.00 95.75 103 MET A O 1
ATOM 851 N N . GLU A 1 104 ? -0.057 3.622 6.872 1.00 95.94 104 GLU A N 1
ATOM 852 C CA . GLU A 1 104 ? -0.848 4.611 7.620 1.00 95.94 104 GLU A CA 1
ATOM 853 C C . GLU A 1 104 ? -2.326 4.192 7.712 1.00 95.94 104 GLU A C 1
ATOM 855 O O . GLU A 1 104 ? -2.923 4.248 8.787 1.00 95.94 104 GLU A O 1
ATOM 860 N N . LEU A 1 105 ? -2.915 3.702 6.613 1.00 96.06 105 LEU A N 1
ATOM 861 C CA . LEU A 1 105 ? -4.281 3.166 6.624 1.00 96.06 105 LEU A CA 1
ATOM 862 C C . LEU A 1 105 ? -4.410 1.929 7.527 1.00 96.06 105 LEU A C 1
ATOM 864 O O . LEU A 1 105 ? -5.406 1.778 8.233 1.00 96.06 105 LEU A O 1
ATOM 868 N N . TYR A 1 106 ? -3.407 1.055 7.523 1.00 96.62 106 TYR A N 1
ATOM 869 C CA . TYR A 1 106 ? -3.382 -0.135 8.367 1.00 96.62 106 TYR A CA 1
ATOM 870 C C . TYR A 1 106 ? -3.302 0.228 9.854 1.00 96.62 106 TYR A C 1
ATOM 872 O O . TYR A 1 106 ? -4.016 -0.358 10.667 1.00 96.62 106 TYR A O 1
ATOM 880 N N . ASP A 1 107 ? -2.500 1.231 10.212 1.00 97.19 107 ASP A N 1
ATOM 881 C CA . ASP A 1 107 ? -2.406 1.733 11.583 1.00 97.19 107 ASP A CA 1
ATOM 882 C C . ASP A 1 107 ? -3.733 2.338 12.059 1.00 97.19 107 ASP A C 1
ATOM 884 O O . ASP A 1 107 ? -4.200 1.976 13.140 1.00 97.19 107 ASP A O 1
ATOM 888 N N . ILE A 1 108 ? -4.409 3.137 11.222 1.00 96.44 108 ILE A N 1
ATOM 889 C CA . ILE A 1 108 ? -5.780 3.612 11.496 1.00 96.44 108 ILE A CA 1
ATOM 890 C C . ILE A 1 108 ? -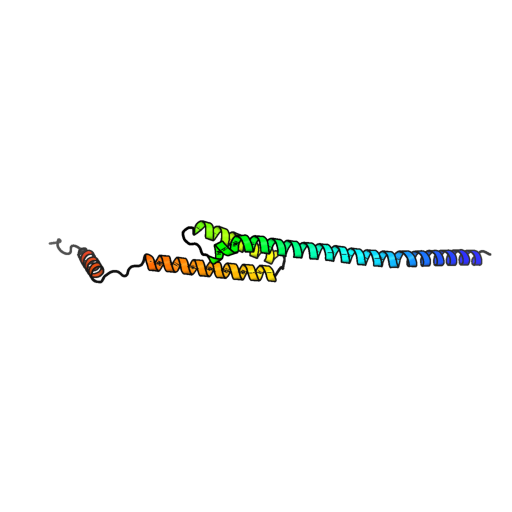6.714 2.422 11.748 1.00 96.44 108 ILE A C 1
ATOM 892 O O . ILE A 1 108 ? -7.500 2.415 12.698 1.00 96.44 108 ILE A O 1
ATOM 896 N N . GLY A 1 109 ? -6.611 1.383 10.919 1.00 95.31 109 GLY A N 1
ATOM 897 C CA . GLY A 1 109 ? -7.424 0.187 11.066 1.00 95.31 109 GLY A CA 1
ATOM 898 C C . GLY A 1 109 ? -7.187 -0.562 12.380 1.00 95.31 109 GLY A C 1
ATOM 899 O O . GLY A 1 109 ? -8.131 -1.095 12.974 1.00 95.31 109 GLY A O 1
ATOM 900 N N . ARG A 1 110 ? -5.943 -0.571 12.869 1.00 96.00 110 ARG A N 1
ATOM 901 C CA . ARG A 1 110 ? -5.583 -1.131 14.179 1.00 96.00 110 ARG A CA 1
ATOM 902 C C . ARG A 1 110 ? -6.121 -0.293 15.330 1.00 96.00 110 ARG A C 1
ATOM 904 O O . ARG A 1 110 ? -6.609 -0.864 16.301 1.00 96.00 110 ARG A O 1
ATOM 911 N N . GLU A 1 111 ? -6.064 1.031 15.230 1.00 96.62 111 GLU A N 1
ATOM 912 C CA . GLU A 1 111 ? -6.651 1.925 16.235 1.00 96.62 111 GLU A CA 1
ATOM 913 C C . GLU A 1 111 ? -8.161 1.702 16.352 1.00 96.62 111 GLU A C 1
ATOM 915 O O . GLU A 1 111 ? -8.666 1.493 17.455 1.00 96.62 111 GLU A O 1
ATOM 920 N N . LYS A 1 112 ? -8.868 1.602 15.219 1.00 94.75 112 LYS A N 1
ATOM 921 C CA . LYS A 1 112 ? -10.304 1.280 15.184 1.00 94.75 112 LYS A CA 1
ATOM 922 C C . LYS A 1 112 ? -10.636 -0.061 15.836 1.00 94.75 112 LYS A C 1
ATOM 924 O O . LYS A 1 112 ? -11.667 -0.196 16.494 1.00 94.75 112 LYS A O 1
ATOM 929 N N . LEU A 1 113 ? -9.759 -1.053 15.688 1.00 94.88 113 LEU A N 1
ATOM 930 C CA . LEU A 1 113 ? -9.919 -2.351 16.339 1.00 94.88 113 LEU A CA 1
ATOM 931 C C . LEU A 1 113 ? -9.772 -2.249 17.866 1.00 94.88 113 LEU A C 1
ATOM 933 O O . LEU A 1 113 ? -10.538 -2.869 18.605 1.00 94.88 113 LEU A O 1
ATOM 937 N N . ILE A 1 114 ? -8.813 -1.451 18.343 1.00 93.88 114 ILE A N 1
ATOM 938 C CA . ILE A 1 114 ? -8.610 -1.199 19.776 1.00 93.88 114 ILE A CA 1
ATOM 939 C C . ILE A 1 114 ? -9.812 -0.449 20.361 1.00 93.88 114 ILE A C 1
ATOM 941 O O . ILE A 1 114 ? -10.308 -0.834 21.420 1.00 93.88 114 ILE A O 1
ATOM 945 N N . GLU A 1 115 ? -10.309 0.579 19.669 1.00 93.62 115 GLU A N 1
ATOM 946 C CA . GLU A 1 115 ? -11.518 1.317 20.058 1.00 93.62 115 GLU A CA 1
ATOM 947 C C . GLU A 1 115 ? -12.715 0.371 20.212 1.00 93.62 115 GLU A C 1
ATOM 949 O O . GLU A 1 115 ? -13.319 0.313 21.284 1.00 93.62 115 GLU A O 1
ATOM 954 N N . ALA A 1 116 ? -12.996 -0.443 19.190 1.00 91.69 116 ALA A N 1
ATOM 955 C CA . ALA A 1 116 ? -14.092 -1.408 19.223 1.00 91.69 116 ALA A CA 1
ATOM 956 C C . ALA A 1 116 ? -13.934 -2.437 20.357 1.00 91.69 116 ALA A C 1
ATOM 958 O O . ALA A 1 116 ? -14.899 -2.750 21.055 1.00 91.69 116 ALA A O 1
ATOM 959 N N . SER A 1 117 ? -12.715 -2.932 20.595 1.00 88.75 117 SER A N 1
ATOM 960 C CA . SER A 1 117 ? -12.437 -3.845 21.710 1.00 88.75 117 SER A CA 1
ATOM 961 C C . SER A 1 117 ? -12.720 -3.191 23.065 1.00 88.75 117 SER A C 1
ATOM 963 O O . SER A 1 117 ? -13.336 -3.808 23.936 1.00 88.75 117 SER A O 1
ATOM 965 N N . ASN A 1 118 ? -12.292 -1.943 23.256 1.00 91.06 118 ASN A N 1
ATOM 966 C CA . ASN A 1 118 ? -12.533 -1.203 24.492 1.00 91.06 118 ASN A CA 1
ATOM 967 C C . ASN A 1 118 ? -14.024 -0.933 24.704 1.00 91.06 118 ASN A C 1
ATOM 969 O O . ASN A 1 118 ? -14.511 -1.081 25.823 1.00 91.06 118 ASN A O 1
ATOM 973 N N . GLU A 1 119 ? -14.764 -0.596 23.647 1.00 89.81 119 GLU A N 1
ATOM 974 C CA . GLU A 1 119 ? -16.217 -0.442 23.730 1.00 89.81 119 GLU A CA 1
ATOM 975 C C . GLU A 1 119 ? -16.904 -1.731 24.180 1.00 89.81 119 GLU A C 1
ATOM 977 O O . GLU A 1 119 ? -17.771 -1.690 25.053 1.00 89.81 119 GLU A O 1
ATOM 982 N N . VAL A 1 120 ? -16.506 -2.882 23.633 1.00 88.75 120 VAL A N 1
ATOM 983 C CA . VAL A 1 120 ? -17.063 -4.179 24.038 1.00 88.75 120 VAL A CA 1
ATOM 984 C C . VAL A 1 120 ? -16.784 -4.451 25.514 1.00 88.75 120 VAL A C 1
ATOM 986 O O . VAL A 1 120 ? -17.707 -4.828 26.238 1.00 88.75 120 VAL A O 1
ATOM 989 N N . ILE A 1 121 ? -15.554 -4.213 25.980 1.00 88.81 121 ILE A N 1
ATOM 990 C CA . ILE A 1 121 ? -15.186 -4.381 27.392 1.00 88.81 121 ILE A CA 1
ATOM 991 C C . ILE A 1 121 ? -16.040 -3.464 28.268 1.00 88.81 121 ILE A C 1
ATOM 993 O O . ILE A 1 121 ? -16.667 -3.941 29.209 1.00 88.81 121 ILE A O 1
ATOM 997 N N . MET A 1 122 ? -16.129 -2.174 27.946 1.00 88.25 122 MET A N 1
ATOM 998 C CA . MET A 1 122 ? -16.886 -1.210 28.750 1.00 88.25 122 MET A CA 1
ATOM 999 C C . MET A 1 122 ? -18.388 -1.510 28.776 1.00 88.25 122 MET A C 1
ATOM 1001 O O . MET A 1 122 ? -19.020 -1.334 29.811 1.00 88.25 122 MET A O 1
ATOM 1005 N N . ARG A 1 123 ? -18.968 -2.001 27.672 1.00 86.81 123 ARG A N 1
ATOM 1006 C CA . ARG A 1 123 ? -20.393 -2.375 27.617 1.00 86.81 123 ARG A CA 1
ATOM 1007 C C . ARG A 1 123 ? -20.725 -3.609 28.457 1.00 86.81 123 ARG A C 1
ATOM 1009 O O . ARG A 1 123 ? -21.837 -3.701 28.965 1.00 86.81 123 ARG A O 1
ATOM 1016 N N . HIS A 1 124 ? -19.797 -4.556 28.580 1.00 83.00 124 HIS A N 1
ATOM 1017 C CA . HIS A 1 124 ? -20.048 -5.841 29.248 1.00 83.00 124 HIS A CA 1
ATOM 1018 C C . HIS A 1 124 ? -19.426 -5.941 30.644 1.00 83.00 124 HIS A C 1
ATOM 1020 O O . HIS A 1 124 ? -19.707 -6.891 31.373 1.00 83.00 124 HIS A O 1
ATOM 1026 N N . THR A 1 125 ? -18.608 -4.968 31.043 1.00 83.00 125 THR A N 1
ATOM 1027 C CA . THR A 1 125 ? -18.008 -4.920 32.377 1.00 83.00 125 THR A CA 1
ATOM 1028 C C . THR A 1 125 ? -18.817 -3.978 33.255 1.00 83.00 125 THR A C 1
ATOM 1030 O O . THR A 1 125 ? -18.545 -2.782 33.318 1.00 83.00 125 THR A O 1
ATOM 1033 N N . ASN A 1 126 ? -19.808 -4.521 33.960 1.00 79.06 126 ASN A N 1
ATOM 1034 C CA . ASN A 1 126 ? -20.475 -3.785 35.028 1.00 79.06 126 ASN A CA 1
ATOM 1035 C C . ASN A 1 126 ? -19.728 -4.011 36.348 1.00 79.06 126 ASN A C 1
ATOM 1037 O O . ASN A 1 126 ? -19.429 -5.161 36.685 1.00 79.06 126 ASN A O 1
ATOM 1041 N N . PRO A 1 127 ? -19.414 -2.948 37.110 1.00 80.19 127 PRO A N 1
ATOM 1042 C CA . PRO A 1 127 ? -18.859 -3.114 38.442 1.00 80.19 127 PRO A CA 1
ATOM 1043 C C . PRO A 1 127 ? -19.856 -3.887 39.310 1.00 80.19 127 PRO A C 1
ATOM 1045 O O . PRO A 1 127 ? -21.043 -3.563 39.342 1.00 80.19 127 PRO A O 1
ATOM 1048 N N . ILE A 1 128 ? -19.359 -4.906 40.011 1.00 81.69 128 ILE A N 1
ATOM 1049 C CA . ILE A 1 128 ? -20.157 -5.695 40.954 1.00 81.69 128 ILE A CA 1
ATOM 1050 C C . ILE A 1 128 ? -20.675 -4.746 42.035 1.00 81.69 128 ILE A C 1
ATOM 1052 O O . ILE A 1 128 ? -19.896 -3.998 42.637 1.00 81.69 128 ILE A O 1
ATOM 1056 N N . SER A 1 129 ? -21.983 -4.762 42.286 1.00 88.31 129 SER A N 1
ATOM 1057 C CA . SER A 1 129 ? -22.557 -3.914 43.325 1.00 88.31 129 SER A CA 1
ATOM 1058 C C . SER A 1 129 ? -22.072 -4.359 44.714 1.00 88.31 129 SER A C 1
ATOM 1060 O O . SER A 1 129 ? -21.848 -5.551 44.943 1.00 88.31 129 SER A O 1
ATOM 1062 N N . PRO A 1 130 ? -21.942 -3.444 45.695 1.00 88.12 130 PRO A N 1
ATOM 1063 C CA . PRO A 1 130 ? -21.538 -3.821 47.051 1.00 88.12 130 PRO A CA 1
ATOM 1064 C C . PRO A 1 130 ? -22.432 -4.906 47.668 1.00 88.12 130 PRO A C 1
ATOM 1066 O O . PRO A 1 130 ? -21.939 -5.755 48.404 1.00 88.12 130 PRO A O 1
ATOM 1069 N N . ASN A 1 131 ? -23.727 -4.913 47.337 1.00 87.75 131 ASN A N 1
ATOM 1070 C CA . ASN A 1 131 ? -24.673 -5.920 47.818 1.00 87.75 131 ASN A CA 1
ATOM 1071 C C . ASN A 1 131 ? -24.411 -7.298 47.199 1.00 87.75 131 ASN A C 1
ATOM 1073 O O . ASN A 1 131 ? -24.314 -8.271 47.942 1.00 87.75 131 ASN A O 1
ATOM 1077 N N . GLU A 1 132 ? -24.219 -7.379 45.879 1.00 85.88 132 GLU A N 1
ATOM 1078 C CA . GLU A 1 132 ? -23.832 -8.631 45.207 1.00 85.88 132 GLU A CA 1
ATOM 1079 C C . GLU A 1 132 ? -22.495 -9.151 45.743 1.00 85.88 132 GLU A C 1
ATOM 1081 O O . GLU A 1 132 ? -22.326 -10.350 45.950 1.00 85.88 132 GLU A O 1
ATOM 1086 N N . LEU A 1 133 ? -21.550 -8.252 46.031 1.00 87.88 133 LEU A N 1
ATOM 1087 C CA . LEU A 1 133 ? -20.248 -8.606 46.591 1.00 87.88 133 LEU A CA 1
ATOM 1088 C C . LEU A 1 133 ? -20.387 -9.181 48.010 1.00 87.88 133 LEU A C 1
ATOM 1090 O O . LEU A 1 133 ? -19.771 -10.197 48.332 1.00 87.88 133 LEU A O 1
ATOM 1094 N N . LEU A 1 134 ? -21.244 -8.584 48.845 1.00 88.75 134 LEU A N 1
ATOM 1095 C CA . LEU A 1 134 ? -21.567 -9.100 50.177 1.00 88.75 134 LEU A CA 1
ATOM 1096 C C . LEU A 1 134 ? -22.294 -10.455 50.116 1.00 88.75 134 LEU A C 1
ATOM 1098 O O . LEU A 1 134 ? -21.991 -11.331 50.927 1.00 88.75 134 LEU A O 1
ATOM 1102 N N . GLU A 1 135 ? -23.206 -10.663 49.164 1.00 88.56 135 GLU A N 1
ATOM 1103 C CA . GLU A 1 135 ? -23.852 -11.966 48.929 1.00 88.56 135 GLU A CA 1
ATOM 1104 C C . GLU A 1 135 ? -22.855 -13.034 48.447 1.00 88.56 135 GLU A C 1
ATOM 1106 O O . GLU A 1 135 ? -22.855 -14.162 48.950 1.00 88.56 135 GLU A O 1
ATOM 1111 N N . LEU A 1 136 ? -21.938 -12.680 47.544 1.00 85.31 136 LEU A N 1
ATOM 1112 C CA . LEU A 1 136 ? -20.829 -13.534 47.098 1.00 85.31 136 LEU A CA 1
ATOM 1113 C C . LEU A 1 136 ? -19.880 -13.909 48.247 1.00 85.31 136 LEU A C 1
ATOM 1115 O O . LEU A 1 136 ? -19.404 -15.042 48.323 1.00 85.31 136 LEU A O 1
ATOM 1119 N N . CYS A 1 137 ? -19.607 -12.984 49.168 1.00 85.69 137 CYS A N 1
ATOM 1120 C CA . CYS A 1 137 ? -18.821 -13.279 50.365 1.00 85.69 137 CYS A CA 1
ATOM 1121 C C . CYS A 1 137 ? -19.565 -14.238 51.301 1.00 85.69 137 CYS A C 1
ATOM 1123 O O . CYS A 1 137 ? -18.985 -15.236 51.722 1.00 85.69 137 CYS A O 1
ATOM 1125 N N . ARG A 1 138 ? -20.852 -13.984 51.575 1.00 84.56 138 ARG A N 1
ATOM 1126 C CA . ARG A 1 138 ? -21.681 -14.833 52.449 1.00 84.56 138 ARG A CA 1
ATOM 1127 C C . ARG A 1 138 ? -21.832 -16.255 51.909 1.00 84.56 138 ARG A C 1
ATOM 1129 O O . ARG A 1 138 ? -21.701 -17.202 52.676 1.00 84.56 138 ARG A O 1
ATOM 1136 N N . SER A 1 139 ? -22.032 -16.407 50.600 1.00 75.12 139 SER A N 1
ATOM 1137 C CA . SER A 1 139 ? -22.126 -17.717 49.935 1.00 75.12 139 SER A CA 1
ATOM 1138 C C . SER A 1 139 ? -20.804 -18.498 49.926 1.00 75.12 139 SER A C 1
ATOM 1140 O O . SER A 1 139 ? -20.817 -19.728 49.949 1.00 75.12 139 SER A O 1
ATOM 1142 N N . LYS A 1 140 ? -19.649 -17.816 49.966 1.00 62.44 140 LYS A N 1
ATOM 1143 C CA . LYS A 1 140 ? -18.338 -18.463 50.165 1.00 62.44 140 LYS A CA 1
ATOM 1144 C C . LYS A 1 140 ? -18.076 -18.865 51.617 1.00 62.44 140 LYS A C 1
ATOM 1146 O O . LYS A 1 140 ? -17.367 -19.839 51.844 1.00 62.44 140 LYS A O 1
ATOM 1151 N N . THR A 1 141 ? -18.637 -18.153 52.596 1.00 55.81 141 THR A N 1
ATOM 1152 C CA . THR A 1 141 ? -18.476 -18.484 54.026 1.00 55.81 141 THR A CA 1
ATOM 1153 C C . THR A 1 141 ? -19.303 -19.703 54.456 1.00 55.81 141 THR A C 1
ATOM 1155 O O . THR A 1 141 ? -18.960 -20.337 55.445 1.00 55.81 141 THR A O 1
ATOM 1158 N N . SER A 1 142 ? -20.335 -20.095 53.699 1.00 50.41 142 SER A N 1
ATOM 1159 C CA . SER A 1 142 ? -21.098 -21.337 53.928 1.00 50.41 142 SER A CA 1
ATOM 1160 C C . SER A 1 142 ? -20.379 -22.627 53.508 1.00 50.41 142 SER A C 1
ATOM 1162 O O . SER A 1 142 ? -20.909 -23.709 53.738 1.00 50.41 142 SER A O 1
ATOM 1164 N N . ILE A 1 143 ? -19.160 -22.550 52.957 1.00 51.19 143 ILE A N 1
ATOM 1165 C CA . ILE A 1 143 ? -18.221 -23.685 52.964 1.00 51.19 143 ILE A CA 1
ATOM 1166 C C . ILE A 1 143 ? -17.440 -23.619 54.285 1.00 51.19 143 ILE A C 1
ATOM 1168 O O . ILE A 1 143 ? -16.219 -23.475 54.328 1.00 51.19 143 ILE A O 1
ATOM 1172 N N . SER A 1 144 ? -18.172 -23.646 55.394 1.00 47.81 144 SER A N 1
ATOM 1173 C CA . SER A 1 144 ? -17.624 -24.022 56.685 1.00 47.81 144 SER A CA 1
ATOM 1174 C C . SER A 1 144 ? -17.350 -25.515 56.601 1.00 47.81 144 SER A C 1
ATOM 1176 O O . SER A 1 144 ? -18.271 -26.324 56.585 1.00 47.81 144 SER A O 1
ATOM 1178 N N . ILE A 1 145 ? -16.071 -25.849 56.447 1.00 53.84 145 ILE A N 1
ATOM 1179 C CA . ILE A 1 145 ? -15.525 -27.183 56.674 1.00 53.84 145 ILE A CA 1
ATOM 1180 C C . ILE A 1 145 ? -16.132 -27.699 57.983 1.00 53.84 145 ILE A C 1
ATOM 1182 O O . ILE A 1 145 ? -15.972 -27.043 59.013 1.00 53.84 145 ILE A O 1
ATOM 1186 N N . ASP A 1 146 ? -16.844 -28.825 57.910 1.00 49.59 146 ASP A N 1
ATOM 1187 C CA . ASP A 1 146 ? -17.347 -29.569 59.062 1.00 49.59 146 ASP A CA 1
ATOM 1188 C C . ASP A 1 146 ? -16.161 -29.919 59.974 1.00 49.59 146 ASP A C 1
ATOM 1190 O O . ASP A 1 146 ? -15.449 -30.902 59.766 1.00 49.59 146 ASP A O 1
ATOM 1194 N N . ILE A 1 147 ? -15.918 -29.076 60.975 1.00 54.91 147 ILE A N 1
ATOM 1195 C CA . ILE A 1 147 ? -15.112 -29.399 62.149 1.00 54.91 147 ILE A CA 1
ATOM 1196 C C . ILE A 1 147 ? -16.106 -29.584 63.288 1.00 54.91 147 ILE A C 1
ATOM 1198 O O . ILE A 1 147 ? -16.224 -28.724 64.145 1.00 54.91 147 ILE A O 1
ATOM 1202 N N . ASP A 1 148 ? -16.890 -30.653 63.218 1.00 50.84 148 ASP A N 1
ATOM 1203 C CA . ASP A 1 148 ? -17.600 -31.237 64.356 1.00 50.84 148 ASP A CA 1
ATOM 1204 C C . ASP A 1 148 ? -18.177 -32.572 63.884 1.00 50.84 148 ASP A C 1
ATOM 1206 O O . ASP A 1 148 ? -19.240 -32.609 63.275 1.00 50.84 148 ASP A O 1
ATOM 1210 N N . ASN A 1 149 ? -17.394 -33.646 64.052 1.00 49.97 149 ASN A N 1
ATOM 1211 C CA . ASN A 1 149 ? -17.837 -35.037 64.257 1.00 49.97 149 ASN A CA 1
ATOM 1212 C C . ASN A 1 149 ? -16.621 -35.987 64.251 1.00 49.97 149 ASN A C 1
ATOM 1214 O O . ASN A 1 149 ? -16.450 -36.800 63.345 1.00 49.97 149 ASN A O 1
ATOM 1218 N N . MET A 1 150 ? -15.768 -35.883 65.272 1.00 46.03 150 MET A N 1
ATOM 1219 C CA . MET A 1 150 ? -14.981 -37.012 65.790 1.00 46.03 150 MET A CA 1
ATOM 1220 C C . MET A 1 150 ? -14.885 -36.848 67.314 1.00 46.03 150 MET A C 1
ATOM 1222 O O . MET A 1 150 ? -13.853 -36.428 67.835 1.00 46.03 150 MET A O 1
ATOM 1226 N N . GLU A 1 151 ? -15.994 -37.130 68.003 1.00 42.28 151 GLU A N 1
ATOM 1227 C CA . GLU A 1 151 ? -15.953 -37.759 69.334 1.00 42.28 151 GLU A CA 1
ATOM 1228 C C . GLU A 1 151 ? -16.002 -39.281 69.158 1.00 42.28 151 GLU A C 1
ATOM 1230 O O . GLU A 1 151 ? -16.776 -39.748 68.286 1.00 42.28 151 GLU A O 1
#